Protein AF-A0A9E7GWC1-F1 (afdb_monomer_lite)

pLDDT: mean 89.82, std 8.91, range [51.03, 97.25]

Sequence (75 aa):
MVSLAERTIKKMATPLTNLNITRLSEYRRDANTTIYTSRQAKPLTTEQREEPTRNADCRHYIAEAIISLDRLFNY

Foldseek 3Di:
DVVVVVVVQVPDPDNDDDDPCPVVVVVVQVFFCQQVDADPNHRDDPVLSVCSVPRTDSPHGDPVVVVVVVVVPPD

InterPro domains:
  IPR026057 Trichome birefringence-like, C-terminal domain [PF13839] (4-61)

Organism: NCBI:txid320322

Structure (mmCIF, N/CA/C/O backbone):
data_AF-A0A9E7GWC1-F1
#
_entry.id   AF-A0A9E7GWC1-F1
#
loop_
_atom_site.group_PDB
_atom_site.id
_atom_site.type_symbol
_atom_site.label_atom_id
_atom_site.label_alt_id
_atom_site.label_comp_id
_atom_site.label_asym_id
_atom_site.label_entity_id
_atom_site.label_seq_id
_atom_site.pdbx_PDB_ins_code
_atom_site.Cartn_x
_atom_site.Cartn_y
_atom_site.Cartn_z
_atom_site.occupancy
_atom_site.B_iso_or_equiv
_atom_site.auth_seq_id
_atom_site.auth_comp_id
_atom_site.auth_asym_id
_atom_site.auth_atom_id
_atom_site.pdbx_PDB_model_num
ATOM 1 N N . MET A 1 1 ? -4.576 -15.699 7.942 1.00 79.56 1 MET A N 1
ATOM 2 C CA . MET A 1 1 ? -3.786 -14.743 8.754 1.00 79.56 1 MET A CA 1
ATOM 3 C C . MET A 1 1 ? -4.626 -13.583 9.288 1.00 79.56 1 MET A C 1
ATOM 5 O O . MET A 1 1 ? -4.600 -13.387 10.494 1.00 79.56 1 MET A O 1
ATOM 9 N N . VAL A 1 2 ? -5.427 -12.889 8.465 1.00 92.69 2 VAL A N 1
ATOM 10 C CA . VAL A 1 2 ? -6.297 -11.767 8.907 1.00 92.69 2 VAL A CA 1
ATOM 11 C C . VAL A 1 2 ? -7.163 -12.116 10.128 1.00 92.69 2 VAL A C 1
ATOM 13 O O . VAL A 1 2 ? -7.105 -11.427 11.139 1.00 92.69 2 VAL A O 1
ATOM 16 N N . SER A 1 3 ? -7.866 -13.255 10.102 1.00 93.56 3 SER A N 1
ATOM 17 C CA . SER A 1 3 ? -8.742 -13.658 11.215 1.00 93.56 3 SER A CA 1
ATOM 18 C C . SER A 1 3 ? -8.004 -13.932 12.534 1.00 93.56 3 SER A C 1
ATOM 20 O O . SER A 1 3 ? -8.605 -13.838 13.601 1.00 93.56 3 SER A O 1
ATOM 22 N N . LEU A 1 4 ? -6.709 -14.275 12.495 1.00 95.94 4 LEU A N 1
ATOM 23 C CA . LEU A 1 4 ? -5.900 -14.425 13.706 1.00 95.94 4 LEU A CA 1
ATOM 24 C C . LEU A 1 4 ? -5.569 -13.055 14.302 1.00 95.94 4 LEU A C 1
ATOM 26 O O . LEU A 1 4 ? -5.766 -12.870 15.497 1.00 95.94 4 LEU A O 1
ATOM 30 N N . ALA A 1 5 ? -5.138 -12.101 13.472 1.00 94.75 5 ALA A N 1
ATOM 31 C CA . ALA A 1 5 ? -4.854 -10.735 13.907 1.00 94.75 5 ALA A CA 1
ATOM 32 C C . ALA A 1 5 ? -6.095 -10.077 14.530 1.00 94.75 5 ALA A C 1
ATOM 34 O O . ALA A 1 5 ? -6.020 -9.557 15.639 1.00 94.75 5 ALA A O 1
ATOM 35 N N . GLU A 1 6 ? -7.260 -10.204 13.887 1.00 94.81 6 GLU A N 1
ATOM 36 C CA . GLU A 1 6 ? -8.532 -9.692 14.416 1.00 94.81 6 GLU A CA 1
ATOM 37 C C . GLU A 1 6 ? -8.879 -10.281 15.790 1.00 94.81 6 GLU A C 1
ATOM 39 O O . GLU A 1 6 ? -9.300 -9.556 16.691 1.00 94.81 6 GLU A O 1
ATOM 44 N N . ARG A 1 7 ? -8.698 -11.598 15.972 1.00 95.06 7 ARG A N 1
ATOM 45 C CA . ARG A 1 7 ? -8.951 -12.261 17.261 1.00 95.06 7 ARG A CA 1
ATOM 46 C C . ARG A 1 7 ? -7.971 -11.818 18.339 1.00 95.06 7 ARG A C 1
ATOM 48 O O . ARG A 1 7 ? -8.385 -11.682 19.486 1.00 95.06 7 ARG A O 1
ATOM 55 N N . THR A 1 8 ? -6.702 -11.632 17.993 1.00 95.81 8 THR A N 1
ATOM 56 C CA . THR A 1 8 ? -5.677 -11.187 18.941 1.00 95.81 8 THR A CA 1
ATOM 57 C C . THR A 1 8 ? -5.939 -9.753 19.382 1.00 95.81 8 THR A C 1
ATOM 59 O O . THR A 1 8 ? -6.009 -9.513 20.582 1.00 95.81 8 THR A O 1
ATOM 62 N N . ILE A 1 9 ? -6.181 -8.834 18.439 1.00 95.69 9 ILE A N 1
ATOM 63 C CA . ILE A 1 9 ? -6.466 -7.419 18.731 1.00 95.69 9 ILE A CA 1
ATOM 64 C C . ILE A 1 9 ? -7.688 -7.290 19.650 1.00 95.69 9 ILE A C 1
ATOM 66 O O . ILE A 1 9 ? -7.632 -6.575 20.645 1.00 95.69 9 ILE A O 1
ATOM 70 N N . LYS A 1 10 ? -8.759 -8.058 19.399 1.00 93.50 10 LYS A N 1
ATOM 71 C CA . LYS A 1 10 ? -9.962 -8.081 20.256 1.00 93.50 10 LYS A CA 1
ATOM 72 C C . LYS A 1 10 ? -9.711 -8.533 21.701 1.00 93.50 10 LYS A C 1
ATOM 74 O O . LYS A 1 10 ? -10.550 -8.271 22.554 1.00 93.50 10 LYS A O 1
ATOM 79 N N . LYS A 1 11 ? -8.618 -9.253 21.970 1.00 95.81 11 LYS A N 1
ATOM 80 C CA . LYS A 1 11 ? -8.266 -9.773 23.304 1.00 95.81 11 LYS A CA 1
ATOM 81 C C . LYS A 1 11 ? -7.231 -8.913 24.034 1.00 95.81 11 LYS A C 1
ATOM 83 O O . LYS A 1 11 ? -6.849 -9.264 25.148 1.00 95.81 11 LYS A O 1
ATOM 88 N N . MET A 1 12 ? -6.735 -7.840 23.419 1.00 96.94 12 MET A N 1
ATOM 89 C CA . MET A 1 12 ? -5.739 -6.975 24.046 1.00 96.94 12 MET A CA 1
ATOM 90 C C . MET A 1 12 ? -6.369 -6.158 25.178 1.00 96.94 12 MET A C 1
ATOM 92 O O . MET A 1 12 ? -7.484 -5.664 25.048 1.00 96.94 12 MET A O 1
ATOM 96 N N . ALA A 1 13 ? -5.646 -6.023 26.294 1.00 97.25 13 ALA A N 1
ATOM 97 C CA . ALA A 1 13 ? -6.099 -5.243 27.448 1.00 97.25 13 ALA A CA 1
ATOM 98 C C . ALA A 1 13 ? -6.193 -3.741 27.129 1.00 97.25 13 ALA A C 1
ATOM 100 O O . ALA A 1 13 ? -7.086 -3.053 27.618 1.00 97.25 13 ALA A O 1
ATOM 101 N N . THR A 1 14 ? -5.286 -3.241 26.288 1.00 97.06 14 THR A N 1
ATOM 102 C CA . THR A 1 14 ? -5.330 -1.875 25.765 1.00 97.06 14 THR A CA 1
ATOM 103 C C . THR A 1 14 ? -6.282 -1.813 24.567 1.00 97.06 14 THR A C 1
ATOM 105 O O . THR A 1 14 ? -6.086 -2.585 23.624 1.00 97.06 14 THR A O 1
ATOM 108 N N . PRO A 1 15 ? -7.271 -0.898 24.549 1.00 92.19 15 PRO A N 1
ATOM 109 C CA . PRO A 1 15 ? -8.145 -0.709 23.397 1.00 92.19 15 PRO A CA 1
ATOM 110 C C . PRO A 1 15 ? -7.350 -0.289 22.160 1.00 92.19 15 PRO A C 1
ATOM 112 O O . PRO A 1 15 ? -6.582 0.671 22.206 1.00 92.19 15 PRO A O 1
ATOM 115 N N . LEU A 1 16 ? -7.554 -0.995 21.049 1.00 93.06 16 LEU A N 1
ATOM 116 C CA . LEU A 1 16 ? -6.957 -0.676 19.755 1.00 93.06 16 LEU A CA 1
ATOM 117 C C . LEU A 1 16 ? -8.035 -0.625 18.674 1.00 93.06 16 LEU A C 1
ATOM 119 O O . LEU A 1 16 ? -8.901 -1.499 18.602 1.00 93.06 16 LEU A O 1
ATOM 123 N N . THR A 1 17 ? -7.931 0.358 17.785 1.00 90.06 17 THR A N 1
ATOM 124 C CA . THR A 1 17 ? -8.738 0.421 16.565 1.00 90.06 17 THR A CA 1
ATOM 125 C C . THR A 1 17 ? -8.103 -0.467 15.503 1.00 90.06 17 THR A C 1
ATOM 127 O O . THR A 1 17 ? -6.961 -0.254 15.100 1.00 90.06 17 THR A O 1
ATOM 130 N N . ASN A 1 18 ? -8.840 -1.475 15.036 1.00 90.44 18 ASN A N 1
ATOM 131 C CA . ASN A 1 18 ? -8.382 -2.319 13.938 1.00 90.44 18 ASN A CA 1
ATOM 132 C C . ASN A 1 18 ? -8.738 -1.689 12.587 1.00 90.44 18 ASN A C 1
ATOM 134 O O . ASN A 1 18 ? -9.903 -1.692 12.188 1.00 90.44 18 ASN A O 1
ATOM 138 N N . LEU A 1 19 ? -7.725 -1.219 11.864 1.00 89.88 19 LEU A N 1
ATOM 139 C CA . LEU A 1 19 ? -7.876 -0.710 10.508 1.00 89.88 19 LEU A CA 1
ATOM 140 C C . LEU A 1 19 ? -7.751 -1.848 9.481 1.00 89.88 19 LEU A C 1
ATOM 142 O O . LEU A 1 19 ? -6.670 -2.125 8.958 1.00 89.88 19 LEU A O 1
ATOM 146 N N . ASN A 1 20 ? -8.857 -2.542 9.193 1.00 91.06 20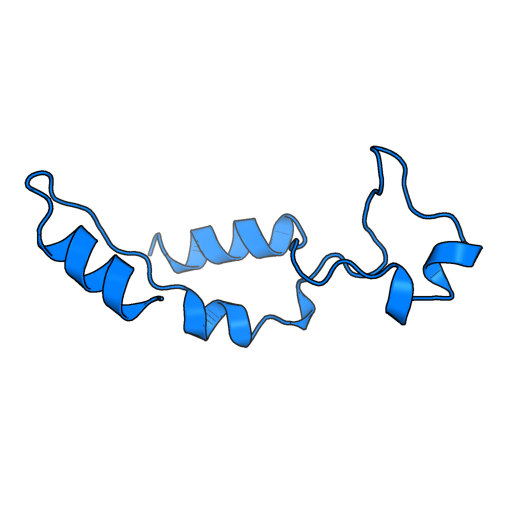 ASN A N 1
ATOM 147 C CA . ASN A 1 20 ? -8.861 -3.635 8.216 1.00 91.06 20 ASN A CA 1
ATOM 148 C C . ASN A 1 20 ? -8.904 -3.095 6.774 1.00 91.06 20 ASN A C 1
ATOM 150 O O . ASN A 1 20 ? -9.969 -2.952 6.174 1.00 91.06 20 ASN A O 1
ATOM 154 N N . ILE A 1 21 ? -7.725 -2.831 6.210 1.00 89.94 21 ILE A N 1
ATOM 155 C CA . ILE A 1 21 ? -7.575 -2.351 4.829 1.00 89.94 21 ILE A CA 1
ATOM 156 C C . ILE A 1 21 ? -7.404 -3.473 3.799 1.00 89.94 21 ILE A C 1
ATOM 158 O O . ILE A 1 21 ? -7.238 -3.169 2.624 1.00 89.94 21 ILE A O 1
ATOM 162 N N . THR A 1 22 ? -7.430 -4.753 4.196 1.00 91.25 22 THR A N 1
ATOM 163 C CA . THR A 1 22 ? -7.024 -5.872 3.322 1.00 91.25 22 THR A CA 1
ATOM 164 C C . THR A 1 22 ? -7.828 -5.927 2.024 1.00 91.25 22 THR A C 1
ATOM 166 O O . THR A 1 22 ? -7.248 -5.949 0.947 1.00 91.25 22 THR A O 1
ATOM 169 N N . ARG A 1 23 ? -9.164 -5.881 2.100 1.00 90.94 23 ARG A N 1
ATOM 170 C CA . ARG A 1 23 ? -10.003 -5.883 0.888 1.00 90.94 23 ARG A CA 1
ATOM 171 C C . ARG A 1 23 ? -9.876 -4.594 0.084 1.00 90.94 23 ARG A C 1
ATOM 173 O O . ARG A 1 23 ? -9.937 -4.632 -1.135 1.00 90.94 23 ARG A O 1
ATOM 180 N N . LEU A 1 24 ? -9.726 -3.452 0.756 1.00 88.19 24 LEU A N 1
ATOM 181 C CA . LEU A 1 24 ? -9.606 -2.155 0.089 1.00 88.19 24 LEU A CA 1
ATOM 182 C C . LEU A 1 24 ? -8.300 -2.060 -0.711 1.00 88.19 24 LEU A C 1
ATOM 184 O O . LEU A 1 24 ? -8.313 -1.579 -1.842 1.00 88.19 24 LEU A O 1
ATOM 188 N N . SER A 1 25 ? -7.188 -2.554 -0.159 1.00 88.12 25 SER A N 1
ATOM 189 C CA . SER A 1 25 ? -5.886 -2.528 -0.830 1.00 88.12 25 SER A CA 1
ATOM 190 C C . SER A 1 25 ? -5.793 -3.519 -1.993 1.00 88.12 25 SER A C 1
ATOM 192 O O . SER A 1 25 ? -5.152 -3.209 -2.993 1.00 88.12 25 SER A O 1
ATOM 194 N N . GLU A 1 26 ? -6.493 -4.655 -1.935 1.00 89.88 26 GLU A N 1
ATOM 195 C CA . GLU A 1 26 ? -6.571 -5.619 -3.047 1.00 89.88 26 GLU A CA 1
ATOM 196 C C . GLU A 1 26 ? -7.159 -5.014 -4.338 1.00 89.88 26 GLU A C 1
ATOM 198 O O . GLU A 1 26 ? -6.785 -5.423 -5.442 1.00 89.88 26 GLU A O 1
ATOM 203 N N . TYR A 1 27 ? -8.035 -4.008 -4.228 1.00 89.88 27 TYR A N 1
ATOM 204 C CA . TYR A 1 27 ? -8.561 -3.285 -5.392 1.00 89.88 27 TYR A CA 1
ATOM 205 C C . TYR A 1 27 ? -7.548 -2.311 -6.012 1.00 89.88 27 TYR A C 1
ATOM 207 O O . TYR A 1 27 ? -7.685 -1.968 -7.184 1.00 89.88 27 TYR A O 1
ATOM 215 N N . ARG A 1 28 ? -6.515 -1.891 -5.272 1.00 88.56 28 ARG A N 1
ATOM 216 C CA . ARG A 1 28 ? -5.548 -0.852 -5.676 1.00 88.56 28 ARG A CA 1
ATOM 217 C C . ARG A 1 28 ? -4.240 -1.426 -6.225 1.00 88.56 28 ARG A C 1
ATOM 219 O O . ARG A 1 28 ? -3.153 -0.951 -5.906 1.00 88.56 28 ARG A O 1
ATOM 226 N N . ARG A 1 29 ? -4.340 -2.450 -7.082 1.00 88.25 29 ARG A N 1
ATOM 227 C CA . ARG A 1 29 ? -3.184 -3.047 -7.793 1.00 88.25 29 ARG A CA 1
ATOM 228 C C . ARG A 1 29 ? -2.472 -2.062 -8.729 1.00 88.25 29 ARG A C 1
ATOM 230 O O . ARG A 1 29 ? -1.321 -2.272 -9.091 1.00 88.25 29 ARG A O 1
ATOM 237 N N . ASP A 1 30 ? -3.162 -1.000 -9.125 1.00 90.44 30 ASP A N 1
ATOM 238 C CA . ASP A 1 30 ? -2.662 0.098 -9.953 1.00 90.44 30 ASP A CA 1
ATOM 239 C C . ASP A 1 30 ? -1.713 1.043 -9.199 1.00 90.44 30 ASP A C 1
ATOM 241 O O . ASP A 1 30 ? -0.942 1.773 -9.814 1.00 90.44 30 ASP A O 1
ATOM 245 N N . ALA A 1 31 ? -1.760 1.034 -7.867 1.00 91.75 31 ALA A N 1
ATOM 246 C CA . ALA A 1 31 ? -1.031 1.973 -7.025 1.00 91.75 31 ALA A CA 1
ATOM 247 C C . ALA A 1 31 ? 0.384 1.506 -6.641 1.00 91.75 31 ALA A C 1
ATOM 249 O O . ALA A 1 31 ? 1.053 2.164 -5.839 1.00 91.75 31 ALA A O 1
ATOM 250 N N . ASN A 1 32 ? 0.842 0.368 -7.165 1.00 94.50 32 ASN A N 1
ATOM 251 C CA . ASN A 1 32 ? 2.179 -0.145 -6.893 1.00 94.50 32 ASN A CA 1
ATOM 252 C C . ASN A 1 32 ? 3.274 0.647 -7.621 1.00 94.50 32 ASN A C 1
ATOM 254 O O . ASN A 1 32 ? 3.044 1.243 -8.670 1.00 94.50 32 ASN A O 1
ATOM 258 N N . THR A 1 33 ? 4.496 0.627 -7.085 1.00 94.19 33 THR A N 1
ATOM 259 C CA . THR A 1 33 ? 5.646 1.301 -7.716 1.00 94.19 33 THR A CA 1
ATOM 260 C C . THR A 1 33 ? 6.075 0.630 -9.020 1.00 94.19 33 THR A C 1
ATOM 262 O O . THR A 1 33 ? 6.613 1.302 -9.898 1.00 94.19 33 THR A O 1
ATOM 265 N N . THR A 1 34 ? 5.788 -0.663 -9.203 1.00 94.06 34 THR A N 1
ATOM 266 C CA . THR A 1 34 ? 6.105 -1.437 -10.415 1.00 94.06 34 THR A CA 1
ATOM 267 C C . THR A 1 34 ? 7.592 -1.313 -10.787 1.00 94.06 34 THR A C 1
ATOM 269 O O . THR A 1 3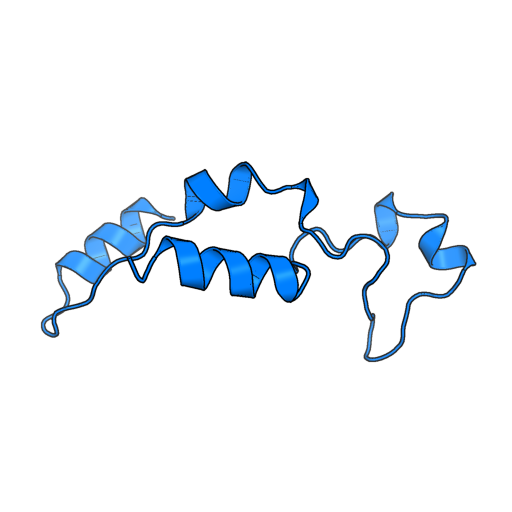4 ? 8.453 -1.686 -9.995 1.0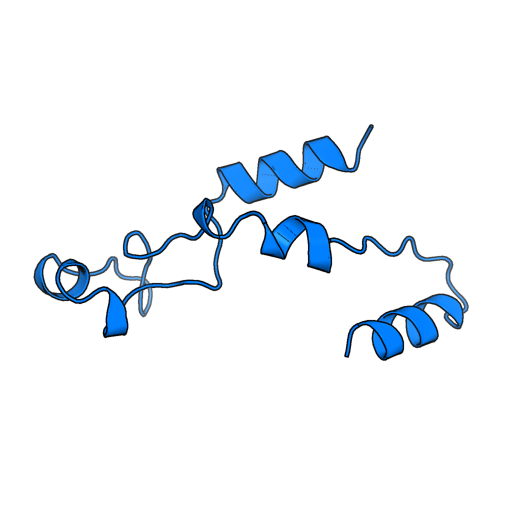0 94.06 34 THR A O 1
ATOM 272 N N . ILE A 1 35 ? 7.922 -0.783 -11.964 1.00 95.19 35 ILE A N 1
ATOM 273 C CA . ILE A 1 35 ? 9.290 -0.551 -12.449 1.00 95.19 35 ILE A CA 1
ATOM 274 C C . ILE A 1 35 ? 9.886 0.786 -11.969 1.00 95.19 35 ILE A C 1
ATOM 276 O O . ILE A 1 35 ? 11.070 1.055 -12.176 1.00 95.19 35 ILE A O 1
ATOM 280 N N . TYR A 1 36 ? 9.093 1.629 -11.306 1.00 94.00 36 TYR A N 1
ATOM 281 C CA . TYR A 1 36 ? 9.519 2.907 -10.727 1.00 94.00 36 TYR A CA 1
ATOM 282 C C . TYR A 1 36 ? 9.936 2.730 -9.263 1.00 94.00 36 TYR A C 1
ATOM 284 O O . TYR A 1 36 ? 9.510 3.462 -8.373 1.00 94.00 36 TYR A O 1
ATOM 292 N N . THR A 1 37 ? 10.759 1.714 -9.015 1.00 94.44 37 THR A N 1
ATOM 293 C CA . THR A 1 37 ? 11.274 1.360 -7.690 1.00 94.44 37 THR A CA 1
ATOM 294 C C . THR A 1 37 ? 12.800 1.467 -7.647 1.00 94.44 37 THR A C 1
ATOM 296 O O . THR A 1 37 ? 13.469 1.643 -8.674 1.00 94.44 37 THR A O 1
ATOM 299 N N . SER A 1 38 ? 13.351 1.331 -6.443 1.00 93.00 38 SER A N 1
ATOM 300 C CA . SER A 1 38 ? 14.788 1.271 -6.196 1.00 93.00 38 SER A CA 1
ATOM 301 C C . SER A 1 38 ? 15.178 -0.103 -5.664 1.00 93.00 38 SER A C 1
ATOM 303 O O . SER A 1 38 ? 14.591 -0.607 -4.707 1.00 93.00 38 SER A O 1
ATOM 305 N N . ARG A 1 39 ? 16.226 -0.696 -6.235 1.00 90.69 39 ARG A N 1
ATOM 306 C CA . ARG A 1 39 ? 16.820 -1.953 -5.776 1.00 90.69 39 ARG A CA 1
ATOM 307 C C . ARG A 1 39 ? 18.199 -1.656 -5.202 1.00 90.69 39 ARG A C 1
ATOM 309 O O . ARG A 1 39 ? 19.023 -1.036 -5.863 1.00 90.69 39 ARG A O 1
ATOM 316 N N . GLN A 1 40 ? 18.443 -2.069 -3.955 1.00 89.75 40 GLN A N 1
ATOM 317 C CA . GLN A 1 40 ? 19.707 -1.788 -3.247 1.00 89.75 40 GLN A CA 1
ATOM 318 C C . GLN A 1 40 ? 20.067 -0.286 -3.261 1.00 89.75 40 GLN A C 1
ATOM 320 O O . GLN A 1 40 ? 21.195 0.095 -3.558 1.00 89.75 40 GLN A O 1
ATOM 325 N N . ALA A 1 41 ? 19.071 0.563 -2.975 1.00 93.12 41 ALA A N 1
ATOM 326 C CA . ALA A 1 41 ? 19.178 2.026 -2.959 1.00 93.12 41 ALA A CA 1
ATOM 327 C C . ALA A 1 41 ? 19.526 2.696 -4.307 1.00 93.12 41 ALA A C 1
ATOM 329 O O . ALA A 1 41 ? 19.837 3.884 -4.331 1.00 93.12 41 ALA A O 1
ATOM 330 N N . LYS A 1 42 ? 19.435 1.975 -5.432 1.00 95.38 42 LYS A N 1
ATOM 331 C CA . LYS A 1 42 ? 19.614 2.533 -6.779 1.00 95.38 42 LYS A CA 1
ATOM 332 C C . LYS A 1 42 ? 18.351 2.341 -7.620 1.00 95.38 42 LYS A C 1
ATOM 334 O O . LYS A 1 42 ? 17.715 1.292 -7.499 1.00 95.38 42 LYS A O 1
ATOM 339 N N . PRO A 1 43 ? 17.979 3.310 -8.472 1.00 95.88 43 PRO A N 1
ATOM 340 C CA . PRO A 1 43 ? 16.875 3.122 -9.403 1.00 95.88 43 PRO A CA 1
ATOM 341 C C . PRO A 1 43 ? 17.199 1.994 -10.386 1.00 95.88 43 PRO A C 1
ATOM 343 O O . PRO A 1 43 ? 18.366 1.762 -10.711 1.00 95.88 43 PRO A O 1
ATOM 346 N N . LEU A 1 44 ? 16.162 1.314 -10.875 1.00 96.56 44 LEU A N 1
ATOM 347 C CA . LEU A 1 44 ? 16.327 0.330 -11.944 1.00 96.56 44 LEU A CA 1
ATOM 348 C C . LEU A 1 44 ? 16.920 0.979 -13.201 1.00 96.56 44 LEU A C 1
ATOM 350 O O . LEU A 1 44 ? 16.500 2.081 -13.576 1.00 96.56 44 LEU A O 1
ATOM 354 N N . THR A 1 45 ? 17.851 0.279 -13.854 1.00 96.44 45 THR A N 1
ATOM 355 C CA . THR A 1 45 ? 18.374 0.674 -15.172 1.00 96.44 45 THR A CA 1
ATOM 356 C C . THR A 1 45 ? 17.294 0.538 -16.245 1.00 96.44 45 THR A C 1
ATOM 358 O O . THR A 1 45 ? 16.264 -0.104 -16.024 1.00 96.44 45 THR A O 1
ATOM 361 N N . THR A 1 46 ? 17.511 1.134 -17.417 1.00 96.44 46 THR A N 1
ATOM 362 C CA . THR A 1 46 ? 16.563 1.052 -18.538 1.00 96.44 46 THR A CA 1
ATOM 363 C C . THR A 1 46 ? 16.283 -0.401 -18.926 1.00 96.44 46 THR A C 1
ATOM 365 O O . THR A 1 46 ? 15.125 -0.796 -19.007 1.00 96.44 46 THR A O 1
ATOM 368 N N . GLU A 1 47 ? 17.323 -1.228 -19.015 1.00 96.19 47 GLU A N 1
ATOM 369 C CA . GLU A 1 47 ? 17.227 -2.650 -19.371 1.00 96.19 47 GLU A CA 1
ATOM 370 C C . GLU A 1 47 ? 16.439 -3.437 -18.313 1.00 96.19 47 GLU A C 1
ATOM 372 O O . GLU A 1 47 ? 15.650 -4.324 -18.620 1.00 96.19 47 GLU A O 1
ATOM 377 N N . GLN A 1 48 ? 16.601 -3.086 -17.033 1.00 96.19 48 GLN A N 1
ATOM 378 C CA . GLN A 1 48 ? 15.841 -3.717 -15.954 1.00 96.19 48 GLN A CA 1
ATOM 379 C C . GLN A 1 48 ? 14.353 -3.355 -16.010 1.00 96.19 48 GLN A C 1
ATOM 381 O O . GLN A 1 48 ? 13.505 -4.190 -15.686 1.00 96.19 48 GLN A O 1
ATOM 386 N N . ARG A 1 49 ? 14.024 -2.125 -16.419 1.00 95.75 49 ARG A N 1
ATOM 387 C CA . ARG A 1 49 ? 12.635 -1.673 -16.587 1.00 95.75 49 ARG A CA 1
ATOM 388 C C . ARG A 1 49 ? 11.937 -2.356 -17.764 1.00 95.75 49 ARG A C 1
ATOM 390 O O . ARG A 1 49 ? 10.721 -2.521 -17.710 1.00 95.75 49 ARG A O 1
ATOM 397 N N . GLU A 1 50 ? 12.693 -2.791 -18.769 1.00 96.81 50 GLU A N 1
ATOM 398 C CA . GLU A 1 50 ? 12.191 -3.575 -19.907 1.00 96.81 50 GLU A CA 1
ATOM 399 C C . GLU A 1 50 ? 11.837 -5.028 -19.536 1.00 96.81 50 GLU A C 1
ATOM 401 O O . GLU A 1 50 ? 11.087 -5.679 -20.263 1.00 96.81 50 GLU A O 1
ATOM 406 N N . GLU A 1 51 ? 12.251 -5.512 -18.355 1.00 96.50 51 GLU A N 1
ATOM 407 C CA . GLU A 1 51 ? 11.851 -6.819 -17.806 1.00 96.50 51 GLU A CA 1
ATOM 408 C C . GLU A 1 51 ? 10.976 -6.707 -16.526 1.00 96.50 51 GLU A C 1
ATOM 410 O O . GLU A 1 51 ? 11.408 -7.103 -15.431 1.00 96.50 51 GLU A O 1
ATOM 415 N N . PRO A 1 52 ? 9.713 -6.230 -16.609 1.00 94.44 52 PRO A N 1
ATOM 416 C CA . PRO A 1 52 ? 8.842 -6.074 -15.440 1.00 94.44 52 PRO A CA 1
ATOM 417 C C . PRO A 1 52 ? 8.574 -7.377 -14.682 1.00 94.44 52 PRO A C 1
ATOM 419 O O . PRO A 1 52 ? 8.460 -7.361 -13.462 1.00 94.44 52 PRO A O 1
ATOM 422 N N . THR A 1 53 ? 8.514 -8.523 -15.365 1.00 95.94 53 THR A N 1
ATOM 423 C CA . THR A 1 53 ? 8.253 -9.825 -14.722 1.00 95.94 53 THR A CA 1
ATOM 424 C C . THR A 1 53 ? 9.307 -10.201 -13.681 1.00 95.94 53 THR A C 1
ATOM 426 O O . THR A 1 53 ? 9.006 -10.949 -12.752 1.00 95.94 53 THR A O 1
ATOM 429 N N . ARG A 1 54 ? 10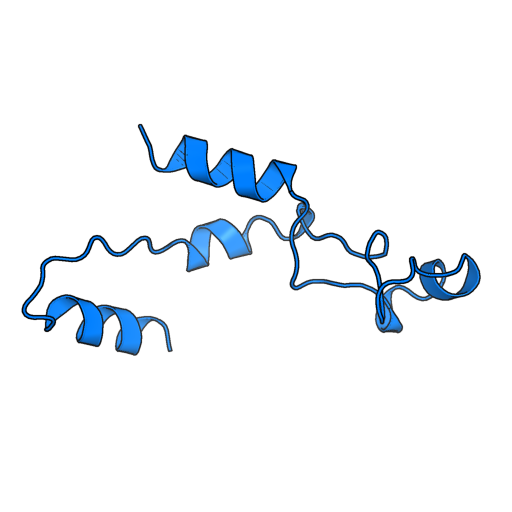.533 -9.678 -13.814 1.00 94.75 54 ARG A N 1
ATOM 430 C CA . ARG A 1 54 ? 11.644 -9.921 -12.885 1.00 94.75 54 ARG A CA 1
ATOM 431 C C . ARG A 1 54 ? 11.905 -8.760 -11.937 1.00 94.75 54 ARG A C 1
ATOM 433 O O . ARG A 1 54 ? 12.386 -8.991 -10.828 1.00 94.75 54 ARG A O 1
ATOM 440 N N . ASN A 1 55 ? 11.642 -7.531 -12.380 1.00 95.50 55 ASN A N 1
ATOM 441 C CA . ASN A 1 55 ? 12.091 -6.330 -11.676 1.00 95.50 55 ASN A CA 1
ATOM 442 C C . ASN A 1 55 ? 10.958 -5.477 -11.092 1.00 95.50 55 ASN A C 1
ATOM 444 O O . ASN A 1 55 ? 11.253 -4.557 -10.330 1.00 95.50 55 ASN A O 1
ATOM 448 N N . ALA A 1 56 ? 9.688 -5.762 -11.400 1.00 95.12 56 ALA A N 1
ATOM 449 C CA . ALA A 1 56 ? 8.575 -4.993 -10.859 1.00 95.12 56 ALA A CA 1
ATOM 450 C C . ALA A 1 56 ? 8.378 -5.232 -9.356 1.00 95.12 56 ALA A C 1
ATOM 452 O O . ALA A 1 56 ? 8.384 -6.359 -8.856 1.00 95.12 56 ALA A O 1
ATOM 453 N N . ASP A 1 57 ? 8.133 -4.143 -8.642 1.00 94.88 57 ASP A N 1
ATOM 454 C CA . ASP A 1 57 ? 7.751 -4.131 -7.244 1.00 94.88 57 ASP A CA 1
ATOM 455 C C . ASP A 1 57 ? 6.236 -3.981 -7.103 1.00 94.88 57 ASP A C 1
ATOM 457 O O . ASP A 1 57 ? 5.665 -2.900 -7.248 1.00 94.88 57 ASP A O 1
ATOM 461 N N . CYS A 1 58 ? 5.587 -5.108 -6.822 1.00 93.69 58 CYS A N 1
ATOM 462 C CA . CYS A 1 58 ? 4.142 -5.202 -6.612 1.00 93.69 58 CYS A CA 1
ATOM 463 C C . CYS A 1 58 ? 3.767 -5.223 -5.121 1.00 93.69 58 CYS A C 1
ATOM 465 O O . CYS A 1 58 ? 2.683 -5.679 -4.760 1.00 93.69 58 CYS A O 1
ATOM 467 N N . ARG A 1 59 ? 4.687 -4.812 -4.235 1.00 90.94 59 ARG A N 1
ATOM 468 C CA . ARG A 1 59 ? 4.473 -4.813 -2.778 1.00 90.94 59 ARG A CA 1
ATOM 469 C C . ARG A 1 59 ? 4.441 -3.405 -2.214 1.00 90.94 59 ARG A C 1
ATOM 471 O O . ARG A 1 59 ? 3.639 -3.132 -1.325 1.00 90.94 59 ARG A O 1
ATOM 478 N N . HIS A 1 60 ? 5.297 -2.526 -2.725 1.00 91.88 60 HIS A N 1
ATOM 479 C CA . HIS A 1 60 ? 5.311 -1.129 -2.317 1.00 91.88 60 HIS A CA 1
ATOM 480 C C . HIS A 1 60 ? 4.346 -0.310 -3.171 1.00 91.88 60 HIS A C 1
ATOM 482 O O . HIS A 1 60 ? 4.155 -0.575 -4.360 1.00 91.88 60 HIS A O 1
ATOM 488 N N . TYR A 1 61 ? 3.720 0.673 -2.535 1.00 92.00 61 TYR A N 1
ATOM 489 C CA . TYR A 1 61 ? 2.820 1.624 -3.172 1.00 92.00 61 TYR A CA 1
ATOM 490 C C . TYR A 1 61 ? 3.545 2.942 -3.418 1.00 92.00 61 TYR A C 1
ATOM 492 O O . TYR A 1 61 ? 4.494 3.280 -2.707 1.00 92.00 61 TYR A O 1
ATOM 500 N N . ILE A 1 62 ? 3.079 3.706 -4.400 1.00 91.88 62 ILE A N 1
ATOM 501 C CA . ILE A 1 62 ? 3.493 5.102 -4.546 1.00 91.88 62 ILE A CA 1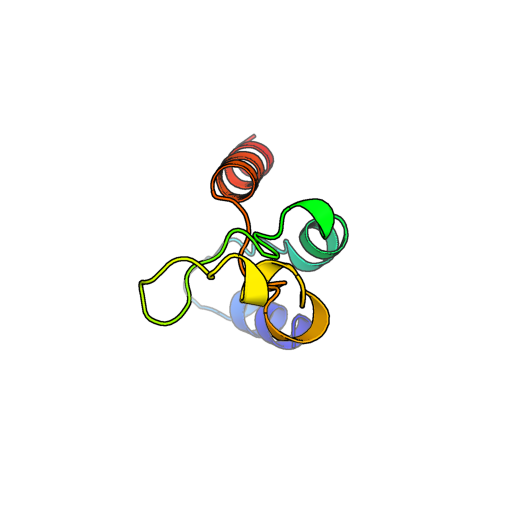
ATOM 502 C C . ILE A 1 62 ? 3.066 5.904 -3.305 1.00 91.88 62 ILE A C 1
ATOM 504 O O . ILE A 1 62 ? 2.003 5.655 -2.731 1.00 91.88 62 ILE A O 1
ATOM 508 N N . ALA A 1 63 ? 3.877 6.882 -2.896 1.00 87.25 63 ALA A N 1
ATOM 509 C CA . ALA A 1 63 ? 3.627 7.664 -1.680 1.00 87.25 63 ALA A CA 1
ATOM 510 C C . ALA A 1 63 ? 2.242 8.342 -1.689 1.00 87.25 63 ALA A C 1
ATOM 512 O O . ALA A 1 63 ? 1.521 8.286 -0.696 1.00 87.25 63 ALA A O 1
ATOM 513 N N . GLU A 1 64 ? 1.827 8.882 -2.836 1.00 84.19 64 GLU A N 1
ATOM 514 C CA . GLU A 1 64 ? 0.510 9.508 -3.025 1.00 84.19 64 GLU A CA 1
ATOM 515 C C . GLU A 1 64 ? -0.657 8.558 -2.721 1.00 84.19 64 GLU A C 1
ATOM 517 O O . GLU A 1 64 ? -1.660 8.951 -2.127 1.00 84.19 64 GLU A O 1
ATOM 522 N N . ALA A 1 65 ? -0.529 7.276 -3.072 1.00 85.00 65 ALA A N 1
ATOM 523 C CA . ALA A 1 65 ? -1.569 6.294 -2.796 1.00 85.00 65 ALA A CA 1
ATOM 524 C C . ALA A 1 65 ? -1.692 6.012 -1.294 1.00 85.00 65 ALA A C 1
ATOM 526 O O . ALA A 1 65 ? -2.808 5.886 -0.789 1.00 85.00 65 ALA A 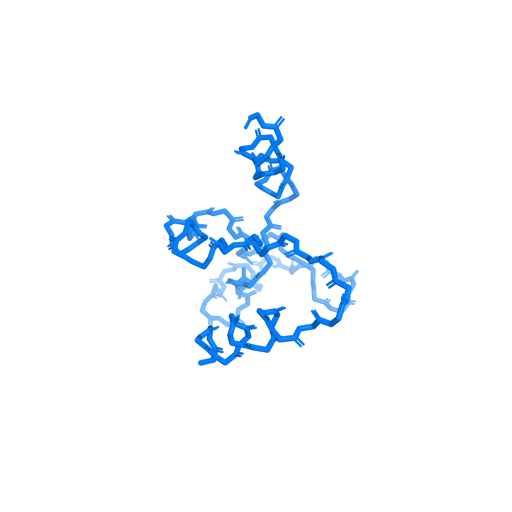O 1
ATOM 527 N N . ILE A 1 66 ? -0.572 5.981 -0.568 1.00 80.75 66 ILE A N 1
ATOM 528 C CA . ILE A 1 66 ? -0.565 5.816 0.891 1.00 80.75 66 ILE A CA 1
ATOM 529 C C . ILE A 1 66 ? -1.205 7.037 1.564 1.00 80.75 66 ILE A C 1
ATOM 531 O O . ILE A 1 66 ? -2.092 6.877 2.400 1.00 80.75 66 ILE A O 1
ATOM 535 N N . ILE A 1 67 ? -0.826 8.250 1.148 1.00 79.88 67 ILE A N 1
ATOM 536 C CA . ILE A 1 67 ? -1.400 9.504 1.668 1.00 79.88 67 ILE A CA 1
ATOM 537 C C . ILE A 1 67 ? -2.913 9.568 1.394 1.00 79.88 67 ILE A C 1
ATOM 539 O O . ILE A 1 67 ? -3.684 10.028 2.236 1.00 79.88 67 ILE A O 1
ATOM 543 N N . SER A 1 68 ? -3.368 9.061 0.243 1.00 78.31 68 SER A N 1
ATOM 544 C CA . SER A 1 68 ? -4.799 9.017 -0.087 1.00 78.31 68 SER A CA 1
ATOM 545 C C . SER A 1 68 ? -5.612 8.083 0.818 1.00 78.31 68 SER A C 1
ATOM 547 O O . SER A 1 68 ? -6.779 8.366 1.080 1.00 78.31 68 SER A O 1
ATOM 549 N N . LEU A 1 69 ? -5.011 7.000 1.325 1.00 73.50 69 LEU A N 1
ATOM 550 C CA . LEU A 1 69 ? -5.678 6.088 2.257 1.00 73.50 69 LEU A CA 1
ATOM 551 C C . LEU A 1 69 ? -5.869 6.741 3.627 1.00 73.50 69 LEU A C 1
ATOM 553 O O . LEU A 1 69 ? -6.938 6.601 4.205 1.00 73.50 69 LEU A O 1
ATOM 557 N N . ASP A 1 70 ? -4.891 7.505 4.114 1.00 67.31 70 ASP A N 1
ATOM 558 C CA . ASP A 1 70 ? -5.010 8.223 5.392 1.00 67.31 70 ASP A CA 1
ATOM 559 C C . ASP A 1 70 ? -6.208 9.191 5.400 1.00 67.31 70 ASP A C 1
ATOM 561 O O . ASP A 1 70 ? -6.976 9.248 6.361 1.00 67.31 70 ASP A O 1
ATOM 565 N N . ARG A 1 71 ? -6.460 9.865 4.268 1.00 71.38 71 ARG A N 1
ATOM 566 C CA . ARG A 1 71 ? -7.662 10.697 4.092 1.00 71.38 71 ARG A CA 1
ATOM 567 C C . ARG A 1 71 ? -8.968 9.903 4.099 1.00 71.38 71 ARG A C 1
ATOM 569 O O . ARG A 1 71 ? -9.986 10.470 4.455 1.00 71.38 71 ARG A O 1
ATOM 576 N N . LEU A 1 72 ? -8.974 8.633 3.700 1.00 68.19 72 LEU A N 1
ATOM 577 C CA . LEU A 1 72 ? -10.190 7.807 3.700 1.00 68.19 72 LEU A CA 1
ATOM 578 C C . LEU A 1 72 ? -10.556 7.280 5.093 1.00 68.19 72 LEU A C 1
ATOM 580 O O . LEU A 1 72 ? -11.700 6.884 5.297 1.00 68.19 72 LEU A O 1
ATOM 584 N N . PHE A 1 73 ? -9.606 7.254 6.030 1.00 69.19 73 PHE A N 1
ATOM 585 C CA . PHE A 1 73 ? -9.812 6.695 7.369 1.00 69.19 73 PHE A CA 1
ATOM 586 C C . PHE A 1 73 ? -9.938 7.745 8.481 1.00 69.19 73 PHE A C 1
ATOM 588 O O . PHE A 1 73 ? -10.325 7.387 9.589 1.00 69.19 73 PHE A O 1
ATOM 595 N N . ASN A 1 74 ? -9.645 9.018 8.194 1.00 62.28 74 ASN A N 1
ATOM 596 C CA . ASN A 1 74 ? -9.756 10.141 9.135 1.00 62.28 74 ASN A CA 1
ATOM 597 C C . ASN A 1 74 ? -10.992 11.043 8.893 1.00 62.28 74 ASN A C 1
ATOM 599 O O . ASN A 1 74 ? -10.964 12.218 9.259 1.00 62.28 74 ASN A O 1
ATOM 603 N N . TYR A 1 75 ? -12.067 10.510 8.297 1.00 51.03 75 TYR A N 1
ATOM 604 C CA . TYR A 1 75 ? -13.388 11.160 8.213 1.00 51.03 75 TYR A CA 1
ATOM 605 C C . TYR A 1 75 ? -14.457 10.356 8.952 1.00 51.03 75 TYR A C 1
ATOM 607 O O . TYR A 1 75 ? -14.417 9.107 8.866 1.00 51.03 75 TYR A O 1
#

Radius of gyration: 16.76 Å; chains: 1; bounding box: 33×26×47 Å

Secondary structure (DSSP, 8-state):
-HHHHHHHHTT-SS-------HHHHHT-GGGEEETS-EETTEEPPHHHHT-HHHH-EEEEEPHHHHHHHHHHH--